Protein AF-A0AA42Y5R4-F1 (afdb_monomer_lite)

Foldseek 3Di:
DDPPPQDAQDDQDPLLVLLLQCLLVPDDLVRSCVVVVHDSVVSVVSLVSNQNNADDDDDSSVSSNVCCVVPVVPVPDDPDDD

Sequence (82 aa):
MSESRVAPNEPFTIMEQLVAILVGRGHEYPEIATRLDVKKSTIKFHAENAAAKLPGTDAPRMKLQIWWRGAGREILAPPSKR

Radius of gyration: 13.28 Å; chains: 1; bounding box: 33×44×27 Å

Structure (mmCIF, N/CA/C/O backbone):
data_AF-A0AA42Y5R4-F1
#
_entry.id   AF-A0AA42Y5R4-F1
#
loop_
_atom_site.group_PDB
_atom_site.id
_atom_site.type_symbol
_atom_site.label_atom_id
_atom_site.label_alt_id
_atom_site.label_comp_id
_atom_site.label_asym_id
_atom_site.label_entity_id
_atom_site.label_seq_id
_atom_site.pdbx_PDB_ins_code
_atom_site.Cartn_x
_atom_site.Cartn_y
_atom_site.Cartn_z
_atom_site.occupancy
_atom_site.B_iso_or_equiv
_atom_site.auth_seq_id
_atom_site.auth_comp_id
_atom_site.auth_asym_id
_atom_site.auth_atom_id
_atom_site.pdbx_PDB_model_num
ATOM 1 N N . MET A 1 1 ? 7.548 23.402 -0.936 1.00 36.31 1 MET A N 1
ATOM 2 C CA . MET A 1 1 ? 6.930 22.061 -0.951 1.00 36.31 1 MET A CA 1
ATOM 3 C C . MET A 1 1 ? 7.815 21.187 -1.818 1.00 36.31 1 MET A C 1
ATOM 5 O O . MET A 1 1 ? 7.839 21.401 -3.019 1.00 36.31 1 MET A O 1
ATOM 9 N N . SER A 1 2 ? 8.646 20.334 -1.220 1.00 41.25 2 SER A N 1
ATOM 10 C CA . SER A 1 2 ? 9.605 19.524 -1.978 1.00 41.25 2 SER A CA 1
ATOM 11 C C . SER A 1 2 ? 8.885 18.315 -2.568 1.00 41.25 2 SER A C 1
ATOM 13 O O . SER A 1 2 ? 8.445 17.437 -1.828 1.00 41.25 2 SER A O 1
ATOM 15 N N . GLU A 1 3 ? 8.736 18.295 -3.891 1.00 45.62 3 GLU A N 1
ATOM 16 C CA . GLU A 1 3 ? 8.304 17.125 -4.654 1.00 45.62 3 GLU A CA 1
ATOM 17 C C . GLU A 1 3 ? 9.309 15.992 -4.415 1.00 45.62 3 GLU A C 1
ATOM 19 O O . GLU A 1 3 ? 10.380 15.953 -5.021 1.00 45.62 3 GLU A O 1
ATOM 24 N N . SER A 1 4 ? 9.000 15.075 -3.496 1.00 49.78 4 SER A N 1
ATOM 25 C CA . SER A 1 4 ? 9.742 13.818 -3.406 1.00 49.78 4 SER A CA 1
ATOM 26 C C . SER A 1 4 ? 9.429 13.015 -4.664 1.00 49.78 4 SER A C 1
ATOM 28 O O . SER A 1 4 ? 8.373 12.394 -4.774 1.00 49.78 4 SER A O 1
ATOM 30 N N . ARG A 1 5 ? 10.325 13.094 -5.651 1.00 62.12 5 ARG A N 1
ATOM 31 C CA . ARG A 1 5 ? 10.305 12.246 -6.843 1.00 62.12 5 ARG A CA 1
ATOM 32 C C . ARG A 1 5 ? 10.621 10.824 -6.395 1.00 62.12 5 ARG A C 1
ATOM 34 O O . ARG A 1 5 ? 11.782 10.494 -6.191 1.00 62.12 5 ARG A O 1
ATOM 41 N N . VAL A 1 6 ? 9.581 10.018 -6.199 1.00 66.06 6 VAL A N 1
ATOM 42 C CA . VAL A 1 6 ? 9.715 8.596 -5.868 1.00 66.06 6 VAL A CA 1
ATOM 43 C C . VAL A 1 6 ? 10.535 7.914 -6.962 1.00 66.06 6 VAL A C 1
ATOM 45 O O . VAL A 1 6 ? 10.138 7.926 -8.129 1.00 66.06 6 VAL A O 1
ATOM 48 N N . ALA A 1 7 ? 11.684 7.349 -6.594 1.00 66.12 7 ALA A N 1
ATOM 49 C CA . ALA A 1 7 ? 12.557 6.658 -7.532 1.00 66.12 7 ALA A CA 1
ATOM 50 C C . ALA A 1 7 ? 12.241 5.148 -7.562 1.00 66.12 7 ALA A C 1
ATOM 52 O O . ALA A 1 7 ? 11.973 4.552 -6.513 1.00 66.12 7 ALA A O 1
ATOM 53 N N . PRO A 1 8 ? 12.296 4.490 -8.735 1.00 66.12 8 PRO A N 1
ATOM 54 C CA . PRO A 1 8 ? 12.235 3.032 -8.809 1.00 66.12 8 PRO A CA 1
ATOM 55 C C . PRO A 1 8 ? 13.336 2.395 -7.944 1.00 66.12 8 PRO A C 1
ATOM 57 O O . PRO A 1 8 ? 14.474 2.862 -7.967 1.00 66.12 8 PRO A O 1
ATOM 60 N N . ASN A 1 9 ? 13.019 1.316 -7.219 1.00 73.19 9 ASN A N 1
ATOM 61 C CA . ASN A 1 9 ? 13.929 0.596 -6.306 1.00 73.19 9 ASN A CA 1
ATOM 62 C C . ASN A 1 9 ? 14.384 1.357 -5.045 1.00 73.19 9 ASN A C 1
ATOM 64 O O . ASN A 1 9 ? 15.281 0.894 -4.340 1.00 73.19 9 ASN A O 1
ATOM 68 N N . GLU A 1 10 ? 13.773 2.496 -4.721 1.00 83.19 10 GLU A N 1
ATOM 69 C CA . GLU A 1 10 ? 13.960 3.114 -3.409 1.00 83.19 10 GLU A CA 1
ATOM 70 C C . GLU A 1 10 ? 13.330 2.238 -2.302 1.00 83.19 10 GLU A C 1
ATOM 72 O O . GLU A 1 10 ? 12.266 1.648 -2.522 1.00 83.19 10 GLU A O 1
ATOM 77 N N . PRO A 1 11 ? 13.927 2.155 -1.096 1.00 88.38 11 PRO A N 1
ATOM 78 C CA . PRO A 1 11 ? 13.310 1.468 0.035 1.00 88.38 11 PRO A CA 1
ATOM 79 C C . PRO A 1 11 ? 11.926 2.029 0.386 1.00 88.38 11 PRO A C 1
ATOM 81 O O . PRO A 1 11 ? 11.659 3.224 0.235 1.00 88.38 11 PRO A O 1
ATOM 84 N N . PHE A 1 12 ? 11.041 1.181 0.912 1.00 89.62 12 PHE A N 1
ATOM 85 C CA . PHE A 1 12 ? 9.770 1.652 1.461 1.00 89.62 12 PHE A CA 1
ATOM 86 C C . PHE A 1 12 ? 9.982 2.457 2.741 1.00 89.62 12 PHE A C 1
ATOM 88 O O . PHE A 1 12 ? 10.749 2.070 3.622 1.00 89.62 12 PHE A O 1
ATOM 95 N N . THR A 1 13 ? 9.226 3.543 2.878 1.00 93.25 13 THR A N 1
ATOM 96 C CA . THR A 1 13 ? 8.979 4.137 4.194 1.00 93.25 13 THR A CA 1
ATOM 97 C C . THR A 1 13 ? 8.110 3.198 5.034 1.00 93.25 13 THR A C 1
ATOM 99 O O . THR A 1 13 ? 7.426 2.319 4.505 1.00 93.25 13 THR A O 1
ATOM 102 N N . ILE A 1 14 ? 8.071 3.415 6.352 1.00 92.62 14 ILE A N 1
ATOM 103 C CA . ILE A 1 14 ? 7.238 2.615 7.267 1.00 92.62 14 ILE A CA 1
ATOM 104 C C . ILE A 1 14 ? 5.764 2.631 6.828 1.00 92.62 14 ILE A C 1
ATOM 106 O O . ILE A 1 14 ? 5.119 1.586 6.777 1.00 92.62 14 ILE A O 1
ATOM 110 N N . MET A 1 15 ? 5.234 3.799 6.449 1.00 93.81 15 MET A N 1
ATOM 111 C CA . MET A 1 15 ? 3.838 3.930 6.017 1.00 93.81 15 MET A CA 1
ATOM 112 C C . MET A 1 15 ? 3.564 3.226 4.687 1.00 93.81 15 MET A C 1
ATOM 114 O O . MET A 1 15 ? 2.561 2.528 4.560 1.00 93.81 15 MET A O 1
ATOM 118 N N . GLU A 1 16 ? 4.459 3.364 3.708 1.00 94.69 16 GLU A N 1
ATOM 119 C CA . GLU A 1 16 ? 4.362 2.650 2.429 1.00 94.69 16 GLU A CA 1
ATOM 120 C C . GLU A 1 16 ? 4.386 1.136 2.634 1.00 94.69 16 GLU A C 1
ATOM 122 O O . GLU A 1 16 ? 3.571 0.429 2.046 1.00 94.69 16 GLU A O 1
ATOM 127 N N . GLN A 1 17 ? 5.262 0.644 3.514 1.00 93.38 17 GLN A N 1
ATOM 128 C CA . GLN A 1 17 ? 5.361 -0.774 3.836 1.00 93.38 17 GLN A CA 1
ATOM 129 C C . GLN A 1 17 ? 4.085 -1.290 4.512 1.00 93.38 17 GLN A C 1
ATOM 131 O O . GLN A 1 17 ? 3.543 -2.312 4.094 1.00 93.38 17 GLN A O 1
ATOM 136 N N . LEU A 1 18 ? 3.562 -0.580 5.518 1.00 95.19 18 LEU A N 1
ATOM 137 C CA . LEU A 1 18 ? 2.315 -0.95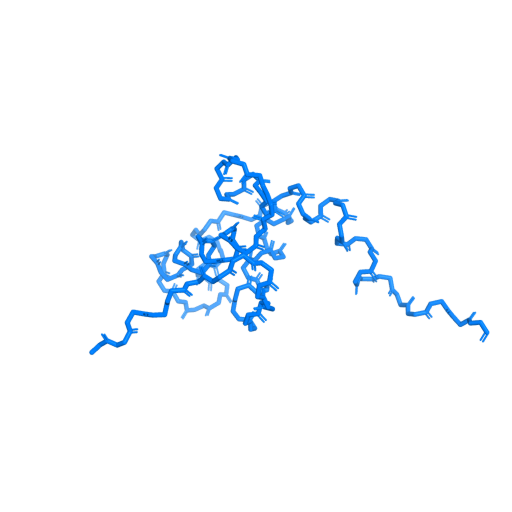5 6.194 1.00 95.19 18 LEU A CA 1
ATOM 138 C C . LEU A 1 18 ? 1.135 -1.013 5.216 1.00 95.19 18 LEU A C 1
ATOM 140 O O . LEU A 1 18 ? 0.374 -1.984 5.218 1.00 95.19 18 LEU A O 1
ATOM 144 N N . VAL A 1 19 ? 1.004 -0.005 4.350 1.00 96.12 19 VAL A N 1
ATOM 145 C CA . VAL A 1 19 ? -0.046 0.036 3.326 1.00 96.12 19 VAL A CA 1
ATOM 146 C C . VAL A 1 19 ? 0.137 -1.095 2.314 1.00 96.12 19 VAL A C 1
ATOM 148 O O . VAL A 1 19 ? -0.825 -1.810 2.040 1.00 96.12 19 VAL A O 1
ATOM 151 N N . ALA A 1 20 ? 1.354 -1.323 1.814 1.00 94.19 20 ALA A N 1
ATOM 152 C CA . ALA A 1 20 ? 1.664 -2.409 0.885 1.00 94.19 20 ALA A CA 1
ATOM 153 C C . ALA A 1 20 ? 1.277 -3.785 1.447 1.00 94.19 20 ALA A C 1
ATOM 155 O O . ALA A 1 20 ? 0.640 -4.577 0.753 1.00 94.19 20 ALA A O 1
ATOM 156 N N . ILE A 1 21 ? 1.599 -4.047 2.719 1.00 93.75 21 ILE A N 1
ATOM 157 C CA . ILE A 1 21 ? 1.255 -5.295 3.414 1.00 93.75 21 ILE A CA 1
ATOM 158 C C . ILE A 1 21 ? -0.263 -5.468 3.513 1.00 93.75 21 ILE A C 1
ATOM 160 O O . ILE A 1 21 ? -0.788 -6.537 3.200 1.00 93.75 21 ILE A O 1
ATOM 164 N N . LEU A 1 22 ? -0.986 -4.435 3.953 1.00 95.69 22 LEU A N 1
ATOM 165 C CA . LEU A 1 22 ? -2.435 -4.524 4.148 1.00 95.69 22 LEU A CA 1
ATOM 166 C C . LEU A 1 22 ? -3.180 -4.683 2.816 1.00 95.69 22 LEU A C 1
ATOM 168 O O . LEU A 1 2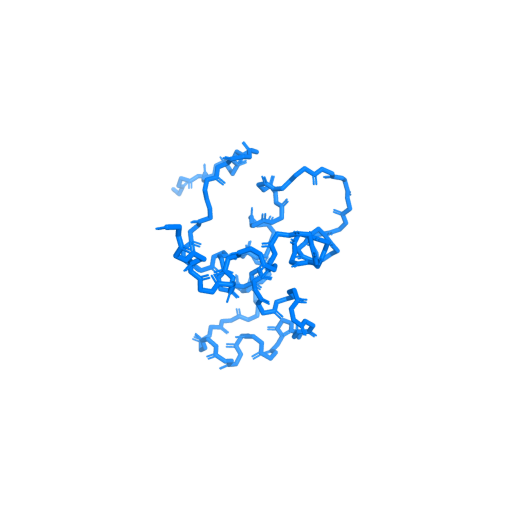2 ? -4.074 -5.523 2.715 1.00 95.69 22 LEU A O 1
ATOM 172 N N . VAL A 1 23 ? -2.761 -3.959 1.775 1.00 95.50 23 VAL A N 1
ATOM 173 C CA . VAL A 1 23 ? -3.283 -4.129 0.410 1.00 95.50 23 VAL A CA 1
ATOM 174 C C . VAL A 1 23 ? -2.975 -5.526 -0.125 1.00 95.50 23 VAL A C 1
ATOM 176 O O . VAL A 1 23 ? -3.846 -6.177 -0.707 1.00 95.50 23 VAL A O 1
ATOM 179 N N . GLY A 1 24 ? -1.756 -6.016 0.107 1.00 92.62 24 GLY A N 1
ATOM 180 C CA . GLY A 1 24 ? -1.331 -7.363 -0.261 1.00 92.62 24 GLY A CA 1
ATOM 181 C C . GLY A 1 24 ? -2.177 -8.463 0.382 1.00 92.62 24 GLY A C 1
ATOM 182 O O . GLY A 1 24 ? -2.484 -9.467 -0.261 1.00 92.62 24 GLY A O 1
ATOM 183 N N . ARG A 1 25 ? -2.624 -8.241 1.624 1.00 91.81 25 ARG A N 1
ATOM 184 C CA . ARG A 1 25 ? -3.561 -9.110 2.359 1.00 91.81 25 ARG A CA 1
ATOM 185 C C . ARG A 1 25 ? -5.021 -8.979 1.915 1.00 91.81 25 ARG A C 1
ATOM 187 O O . ARG A 1 25 ? -5.853 -9.745 2.386 1.00 91.81 25 ARG A O 1
ATOM 194 N N . GLY A 1 26 ? -5.326 -8.056 1.006 1.00 95.00 26 GLY A N 1
ATOM 195 C CA . GLY A 1 26 ? -6.659 -7.879 0.434 1.00 95.00 26 GLY A CA 1
ATOM 196 C C . GLY A 1 26 ? -7.519 -6.809 1.103 1.00 95.00 26 GLY A C 1
ATOM 197 O O . GLY A 1 26 ? -8.674 -6.677 0.714 1.00 95.00 26 GLY A O 1
ATOM 198 N N . HIS A 1 27 ? -6.984 -6.029 2.048 1.00 96.44 27 HIS A N 1
ATOM 199 C CA . HIS A 1 27 ? -7.742 -4.947 2.67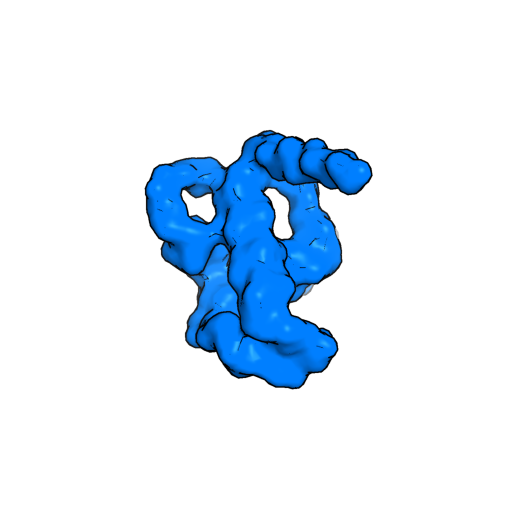8 1.00 96.44 27 HIS A CA 1
ATOM 200 C C . HIS A 1 27 ? -8.022 -3.793 1.711 1.00 96.44 27 HIS A C 1
ATOM 202 O O . HIS A 1 27 ? -7.177 -3.410 0.893 1.00 96.44 27 HIS A O 1
ATOM 208 N N . GLU A 1 28 ? -9.203 -3.197 1.850 1.00 96.31 28 GLU A N 1
ATOM 209 C CA . GLU A 1 28 ? -9.622 -2.032 1.076 1.00 96.31 28 GLU A CA 1
ATOM 210 C C . GLU A 1 28 ? -9.069 -0.726 1.671 1.00 96.31 28 GLU A C 1
ATOM 212 O O . GLU A 1 28 ? -8.893 -0.592 2.880 1.00 96.31 28 GLU A O 1
ATOM 217 N N . TYR A 1 29 ? -8.835 0.300 0.844 1.00 96.38 29 TYR A N 1
ATOM 218 C CA . TYR A 1 29 ? -8.281 1.580 1.327 1.00 96.38 29 TYR A CA 1
ATOM 219 C C . TYR A 1 29 ? -9.093 2.245 2.454 1.00 96.38 29 TYR A C 1
ATOM 221 O O . TYR A 1 29 ? -8.462 2.805 3.349 1.00 96.38 29 TYR A O 1
ATOM 229 N N . PRO A 1 30 ? -10.444 2.220 2.459 1.00 97.75 30 PRO A N 1
ATOM 230 C CA . PRO A 1 30 ? -11.223 2.700 3.600 1.00 97.75 30 PRO A CA 1
ATOM 231 C C . PRO A 1 30 ? -10.940 1.921 4.891 1.00 97.75 30 PRO A C 1
ATOM 233 O O . PRO A 1 30 ? -10.781 2.536 5.936 1.00 97.75 30 PRO A O 1
ATOM 236 N N . GLU A 1 31 ? -10.805 0.595 4.822 1.00 97.50 31 GLU A N 1
ATOM 237 C CA . GLU A 1 31 ? -10.518 -0.244 5.995 1.00 97.50 31 GLU A CA 1
ATOM 238 C C . GLU A 1 31 ? -9.124 0.046 6.556 1.00 97.50 31 GLU A C 1
ATOM 240 O O . GLU A 1 31 ? -8.938 0.170 7.765 1.00 97.50 31 GLU A O 1
ATOM 245 N N . ILE A 1 32 ? -8.140 0.200 5.667 1.00 97.38 32 ILE A N 1
ATOM 246 C CA . ILE A 1 32 ? -6.765 0.556 6.030 1.00 97.38 32 ILE A CA 1
ATOM 247 C C . ILE A 1 32 ? -6.727 1.949 6.663 1.00 97.38 32 ILE A C 1
ATOM 249 O O . ILE A 1 32 ? -6.051 2.145 7.669 1.00 97.38 32 ILE A O 1
ATOM 253 N N . ALA A 1 33 ? -7.465 2.903 6.095 1.00 97.75 33 ALA A N 1
ATOM 254 C CA . ALA A 1 33 ? -7.567 4.266 6.602 1.00 97.75 33 ALA A CA 1
ATOM 255 C C . ALA A 1 33 ? -8.121 4.288 8.032 1.00 97.75 33 ALA A C 1
ATOM 257 O O . ALA A 1 33 ? -7.519 4.903 8.906 1.00 97.75 33 ALA A O 1
ATOM 258 N N . THR A 1 34 ? -9.201 3.543 8.285 1.00 97.88 34 THR A N 1
ATOM 259 C CA . THR A 1 34 ? -9.756 3.364 9.633 1.00 97.88 34 THR A CA 1
ATOM 260 C C . THR A 1 34 ? -8.762 2.684 10.571 1.00 97.88 34 THR A C 1
ATOM 262 O O . THR A 1 34 ? -8.605 3.112 11.708 1.00 97.88 34 THR A O 1
ATOM 265 N N . ARG A 1 35 ? -8.054 1.647 10.108 1.00 96.75 35 ARG A N 1
ATOM 266 C CA . ARG A 1 35 ? -7.093 0.898 10.933 1.00 96.75 35 ARG A CA 1
ATOM 267 C C . ARG A 1 35 ? -5.876 1.727 11.348 1.00 96.75 35 ARG A C 1
ATOM 269 O O . ARG A 1 35 ? -5.329 1.492 12.419 1.00 96.75 35 ARG A O 1
ATOM 276 N N . LEU A 1 36 ? -5.426 2.628 10.479 1.00 95.25 36 LEU A N 1
ATOM 277 C CA . LEU A 1 36 ? -4.238 3.457 10.690 1.00 95.25 36 LEU A CA 1
ATOM 278 C C . LEU A 1 36 ? -4.572 4.870 11.190 1.00 95.25 36 LEU A C 1
ATOM 280 O O . LEU A 1 36 ? -3.657 5.674 11.321 1.00 95.25 36 LEU A O 1
ATOM 284 N N . ASP A 1 37 ? -5.850 5.163 11.442 1.00 96.81 37 ASP A N 1
ATOM 285 C CA . ASP A 1 37 ? -6.357 6.477 11.858 1.00 96.81 37 ASP A CA 1
ATOM 286 C C . ASP A 1 37 ? -5.880 7.636 10.959 1.00 96.81 37 ASP A C 1
ATOM 288 O O . ASP A 1 37 ? -5.364 8.664 11.395 1.00 96.81 37 ASP A O 1
ATOM 292 N N . VAL A 1 38 ? -6.020 7.456 9.642 1.00 96.62 38 VAL A N 1
ATOM 293 C CA . VAL A 1 38 ? -5.647 8.462 8.634 1.00 96.62 38 VAL A CA 1
ATOM 294 C C . VAL A 1 38 ? -6.707 8.583 7.546 1.00 96.62 38 VAL A C 1
ATOM 296 O O . VAL A 1 38 ? -7.571 7.729 7.374 1.00 96.62 38 VAL A O 1
ATOM 299 N N . LYS A 1 39 ? -6.642 9.649 6.742 1.00 97.31 39 LYS A N 1
ATOM 300 C CA . LYS A 1 39 ? -7.567 9.839 5.615 1.00 97.31 39 LYS A CA 1
ATOM 301 C C . LYS A 1 39 ? -7.336 8.787 4.525 1.00 97.31 39 LYS A C 1
ATOM 303 O O . LYS A 1 39 ? -6.200 8.481 4.166 1.00 97.31 39 LYS A O 1
ATOM 308 N N . LYS A 1 40 ? -8.417 8.337 3.877 1.00 97.25 40 LYS A N 1
ATOM 309 C CA . LYS A 1 40 ? -8.363 7.454 2.691 1.00 97.25 40 LYS A CA 1
ATOM 310 C C . LYS A 1 40 ? -7.445 7.996 1.586 1.00 97.25 40 LYS A C 1
ATOM 312 O O . LYS A 1 40 ? -6.752 7.222 0.931 1.00 97.25 40 LYS A O 1
ATOM 317 N N . SER A 1 41 ? -7.427 9.313 1.375 1.00 96.94 41 SER A N 1
ATOM 318 C CA . SER A 1 41 ? -6.541 9.960 0.397 1.00 96.94 41 SER A CA 1
ATOM 319 C C . SER A 1 41 ? -5.060 9.765 0.733 1.00 96.94 41 SER A C 1
ATOM 321 O O . SER A 1 41 ? -4.261 9.551 -0.171 1.00 96.94 41 SER A O 1
ATOM 323 N N . THR A 1 42 ? -4.707 9.768 2.020 1.00 96.69 42 THR A N 1
ATOM 324 C CA . THR A 1 42 ? -3.347 9.500 2.506 1.00 96.69 42 THR A CA 1
ATOM 325 C C . THR A 1 42 ? -2.947 8.051 2.238 1.00 96.69 42 THR A C 1
ATOM 327 O O . THR A 1 42 ? -1.849 7.797 1.755 1.00 96.69 42 THR A O 1
ATOM 330 N N . ILE A 1 43 ? -3.861 7.096 2.453 1.00 97.56 43 ILE A N 1
ATOM 331 C CA . ILE A 1 43 ? -3.625 5.685 2.101 1.00 97.56 43 ILE A CA 1
ATOM 332 C C . ILE A 1 43 ? -3.394 5.517 0.602 1.00 97.56 43 ILE A C 1
ATOM 334 O O . ILE A 1 43 ? -2.450 4.839 0.204 1.00 97.56 43 ILE A O 1
ATOM 338 N N . LYS A 1 44 ? -4.222 6.159 -0.231 1.00 96.88 44 LYS A N 1
ATOM 339 C CA . LYS A 1 44 ? -4.060 6.123 -1.688 1.00 96.88 44 LYS A CA 1
ATOM 340 C C . LYS A 1 44 ? -2.680 6.646 -2.104 1.00 96.88 44 LYS A C 1
ATOM 342 O O . LYS A 1 44 ? -2.005 5.974 -2.873 1.00 96.88 44 LYS A O 1
ATOM 347 N N . PHE A 1 45 ? -2.254 7.777 -1.545 1.00 96.75 45 PHE A N 1
ATOM 348 C CA . PHE A 1 45 ? -0.940 8.363 -1.814 1.00 96.75 45 PHE A CA 1
ATOM 349 C C . PHE A 1 45 ? 0.212 7.417 -1.439 1.00 96.75 45 PHE A C 1
ATOM 351 O O . PHE A 1 45 ? 1.088 7.152 -2.257 1.00 96.75 45 PHE A O 1
ATOM 358 N N . HIS A 1 46 ? 0.189 6.833 -0.236 1.00 96.38 46 HIS A N 1
ATOM 359 C CA . HIS A 1 46 ? 1.217 5.869 0.167 1.00 96.38 46 HIS A CA 1
ATOM 360 C C . HIS A 1 46 ? 1.206 4.597 -0.689 1.00 96.38 46 HIS A C 1
ATOM 362 O O . HIS A 1 46 ? 2.271 4.067 -0.994 1.00 96.38 46 HIS A O 1
ATOM 368 N N . ALA A 1 47 ? 0.034 4.118 -1.112 1.00 96.38 47 ALA A N 1
ATOM 369 C CA . ALA A 1 47 ? -0.067 2.974 -2.015 1.00 96.38 47 ALA A CA 1
ATOM 370 C C . ALA A 1 47 ? 0.515 3.283 -3.405 1.00 96.38 47 ALA A C 1
ATOM 372 O O . ALA A 1 47 ? 1.190 2.436 -3.986 1.00 96.38 47 ALA A O 1
ATOM 373 N N . GLU A 1 48 ? 0.279 4.486 -3.934 1.00 96.00 48 GLU A N 1
ATOM 374 C CA . GLU A 1 48 ? 0.839 4.947 -5.210 1.00 96.00 48 GLU A CA 1
ATOM 375 C C . GLU A 1 48 ? 2.364 5.071 -5.139 1.00 96.00 48 GLU A C 1
ATOM 377 O O . GLU A 1 48 ? 3.052 4.533 -6.006 1.00 96.00 48 GLU A O 1
ATOM 382 N N . ASN A 1 49 ? 2.901 5.667 -4.071 1.00 95.50 49 ASN A N 1
ATOM 383 C CA . ASN A 1 49 ? 4.349 5.754 -3.868 1.00 95.50 49 ASN A CA 1
ATOM 384 C C . ASN A 1 49 ? 4.990 4.371 -3.703 1.00 95.50 49 ASN A C 1
ATOM 386 O O . ASN A 1 49 ? 6.000 4.076 -4.339 1.00 95.50 49 ASN A O 1
ATOM 390 N N . ALA A 1 50 ? 4.386 3.492 -2.897 1.00 94.25 50 ALA A N 1
ATOM 391 C CA . ALA A 1 50 ? 4.860 2.121 -2.738 1.00 94.25 50 ALA A CA 1
ATOM 392 C C . ALA A 1 50 ? 4.852 1.373 -4.082 1.00 94.25 50 ALA A C 1
ATOM 394 O O . ALA A 1 50 ? 5.818 0.706 -4.440 1.00 94.25 50 ALA A O 1
ATOM 395 N N . ALA A 1 51 ? 3.793 1.522 -4.879 1.00 94.31 51 ALA A N 1
ATOM 396 C CA . ALA A 1 51 ? 3.714 0.888 -6.187 1.00 94.31 51 ALA A CA 1
ATOM 397 C C . ALA A 1 51 ? 4.705 1.469 -7.206 1.00 94.31 51 ALA A C 1
ATOM 399 O O . ALA A 1 51 ? 5.197 0.722 -8.050 1.00 94.31 51 ALA A O 1
ATOM 400 N N . ALA A 1 52 ? 5.018 2.765 -7.151 1.00 94.44 52 ALA A N 1
ATOM 401 C CA . ALA A 1 52 ? 5.997 3.396 -8.039 1.00 94.44 52 ALA A CA 1
ATOM 402 C C . ALA A 1 52 ? 7.423 2.854 -7.830 1.00 94.44 52 ALA A C 1
ATOM 404 O O . ALA A 1 52 ? 8.208 2.810 -8.774 1.00 94.44 52 ALA A O 1
ATOM 405 N N . LYS A 1 53 ? 7.734 2.373 -6.620 1.00 91.50 53 LYS A N 1
ATOM 406 C CA . LYS A 1 53 ? 9.025 1.749 -6.282 1.00 91.50 53 LYS A CA 1
ATOM 407 C C . LYS A 1 53 ? 9.168 0.320 -6.817 1.00 91.50 53 LYS A C 1
ATOM 409 O O . LYS A 1 53 ? 10.285 -0.184 -6.899 1.00 91.50 53 LYS A O 1
ATOM 414 N N . LEU A 1 54 ? 8.061 -0.325 -7.190 1.00 88.62 54 LEU A N 1
ATOM 415 C CA . LEU A 1 54 ? 8.032 -1.689 -7.724 1.00 88.62 54 LEU A CA 1
ATOM 416 C C . LEU A 1 54 ? 8.163 -1.703 -9.259 1.00 88.62 54 LEU A C 1
ATOM 418 O O . LEU A 1 54 ? 7.680 -0.780 -9.918 1.00 88.62 54 LEU A O 1
ATOM 422 N N . PRO A 1 55 ? 8.737 -2.757 -9.867 1.00 86.25 55 PRO A N 1
ATOM 423 C CA . PRO A 1 55 ? 8.753 -2.911 -11.322 1.00 86.25 55 PRO A CA 1
ATOM 424 C C . PRO A 1 55 ? 7.348 -3.189 -11.886 1.00 86.25 55 PRO A C 1
ATOM 426 O O . PRO A 1 55 ? 6.444 -3.606 -11.161 1.00 86.25 55 PRO A O 1
ATOM 429 N N . GLY A 1 56 ? 7.169 -2.975 -13.192 1.00 85.81 56 GLY A N 1
ATOM 430 C CA . GLY A 1 56 ? 5.925 -3.271 -13.917 1.00 85.81 56 GLY A CA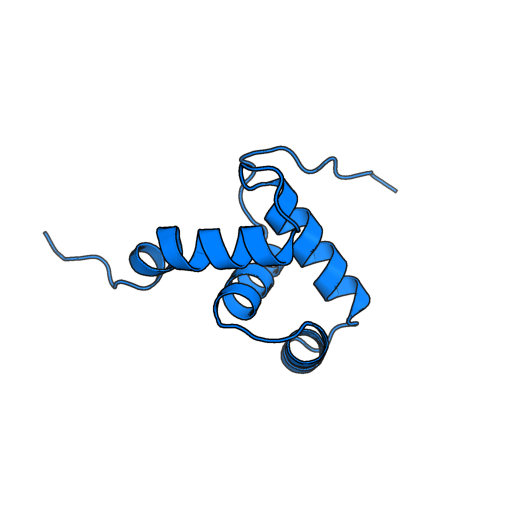 1
ATOM 431 C C . GLY A 1 56 ? 4.997 -2.068 -14.122 1.00 85.81 56 GLY A C 1
ATOM 432 O O . GLY A 1 56 ? 5.141 -1.022 -13.480 1.00 85.81 56 GLY A O 1
ATOM 433 N N . THR A 1 57 ? 4.043 -2.233 -15.040 1.00 88.06 57 THR A N 1
ATOM 434 C CA . THR A 1 57 ? 3.106 -1.195 -15.517 1.00 88.06 57 THR A CA 1
ATOM 435 C C . THR A 1 57 ? 1.674 -1.380 -15.009 1.00 88.06 57 THR A C 1
ATOM 437 O O . THR A 1 57 ? 0.791 -0.608 -15.376 1.00 88.06 57 THR A O 1
ATOM 440 N N . ASP A 1 58 ? 1.433 -2.384 -14.161 1.00 92.06 58 ASP A N 1
ATOM 441 C CA . ASP A 1 58 ? 0.114 -2.645 -13.593 1.00 92.06 58 ASP A CA 1
ATOM 442 C C . ASP A 1 58 ? -0.378 -1.502 -12.693 1.00 92.06 58 ASP A C 1
ATOM 444 O O . ASP A 1 58 ? 0.387 -0.677 -12.184 1.00 92.06 58 ASP A O 1
ATOM 448 N N . ALA A 1 59 ? -1.685 -1.495 -12.429 1.00 93.44 59 ALA A N 1
ATOM 449 C CA . ALA A 1 59 ? -2.281 -0.564 -11.482 1.00 93.44 59 ALA A CA 1
ATO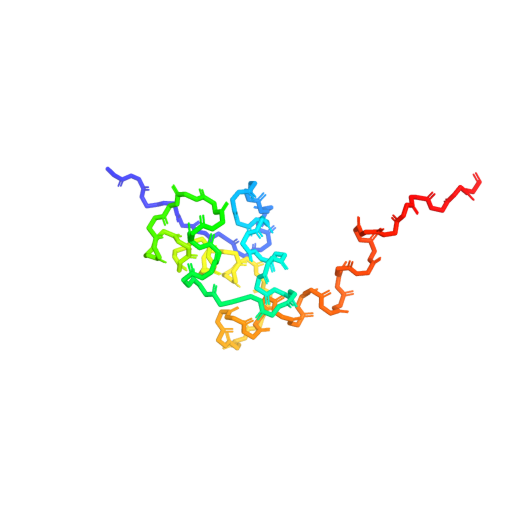M 450 C C . ALA A 1 59 ? -1.654 -0.713 -10.076 1.00 93.44 59 ALA A C 1
ATOM 452 O O . ALA A 1 59 ? -1.351 -1.839 -9.662 1.00 93.44 59 ALA A O 1
ATOM 453 N N . PRO A 1 60 ? -1.540 0.376 -9.283 1.00 92.25 60 PRO A N 1
ATOM 454 C CA . PRO A 1 60 ? -0.836 0.365 -7.999 1.00 92.25 60 PRO A CA 1
ATOM 455 C C . PRO A 1 60 ? -1.223 -0.785 -7.069 1.00 92.25 60 PRO A C 1
ATOM 457 O O . PRO A 1 60 ? -0.371 -1.503 -6.554 1.00 92.25 60 PRO A O 1
ATOM 460 N N . ARG A 1 61 ? -2.529 -1.025 -6.922 1.00 93.88 61 ARG A N 1
ATOM 461 C CA . ARG A 1 61 ? -3.055 -2.106 -6.087 1.00 93.88 61 ARG A CA 1
ATOM 462 C C . ARG A 1 61 ? -2.590 -3.488 -6.546 1.00 93.88 61 ARG A C 1
ATOM 464 O O . ARG A 1 61 ? -2.201 -4.299 -5.712 1.00 93.88 61 ARG A O 1
ATOM 471 N N . MET A 1 62 ? -2.623 -3.745 -7.852 1.00 92.94 62 MET A N 1
ATOM 472 C CA . MET A 1 62 ? -2.199 -5.022 -8.422 1.00 92.94 62 MET A CA 1
ATOM 473 C C . MET A 1 62 ? -0.702 -5.239 -8.191 1.00 92.94 62 MET A C 1
ATOM 475 O O . MET A 1 62 ? -0.312 -6.305 -7.723 1.00 92.94 62 MET A O 1
ATOM 479 N N . LYS A 1 63 ? 0.127 -4.204 -8.395 1.00 93.00 63 LYS A N 1
ATOM 480 C CA . LYS A 1 63 ? 1.573 -4.263 -8.110 1.00 93.00 63 LYS A CA 1
ATOM 481 C C . LYS A 1 63 ? 1.854 -4.659 -6.661 1.00 93.00 63 LYS A C 1
ATOM 483 O O . LYS A 1 63 ? 2.654 -5.558 -6.419 1.00 93.00 63 LYS A O 1
ATOM 488 N N . LEU A 1 64 ? 1.155 -4.047 -5.703 1.00 93.38 64 LEU A N 1
ATOM 489 C CA . LEU A 1 64 ? 1.295 -4.371 -4.277 1.00 93.38 64 LEU A CA 1
ATOM 490 C C . LEU A 1 64 ? 0.824 -5.797 -3.949 1.00 93.38 64 LEU A C 1
ATOM 492 O O . LEU A 1 64 ? 1.461 -6.488 -3.156 1.00 93.38 64 LEU A O 1
ATOM 496 N N . GLN A 1 65 ? -0.252 -6.269 -4.583 1.00 92.75 65 GLN A N 1
ATOM 497 C CA . GLN A 1 65 ? -0.743 -7.642 -4.419 1.00 92.75 65 GLN A CA 1
ATOM 498 C C . GLN A 1 65 ? 0.222 -8.683 -4.998 1.00 92.75 65 GLN A C 1
ATOM 500 O O . GLN A 1 65 ? 0.479 -9.699 -4.351 1.00 92.75 65 GLN A O 1
ATOM 505 N N . ILE A 1 66 ? 0.779 -8.436 -6.187 1.00 89.81 66 ILE A N 1
ATOM 506 C CA . ILE A 1 66 ? 1.792 -9.296 -6.814 1.00 89.81 66 ILE A CA 1
ATOM 507 C C . ILE A 1 66 ? 3.053 -9.324 -5.949 1.00 89.81 66 ILE A C 1
ATOM 509 O O . ILE A 1 66 ? 3.533 -10.407 -5.608 1.00 89.81 66 ILE A O 1
ATOM 513 N N . TRP A 1 67 ? 3.545 -8.154 -5.528 1.00 88.69 67 TRP A N 1
ATOM 514 C CA . TRP A 1 67 ? 4.700 -8.050 -4.638 1.00 88.69 67 TRP A CA 1
ATOM 515 C C . TRP A 1 67 ? 4.479 -8.814 -3.333 1.00 88.69 67 TRP A C 1
ATOM 517 O O . TRP A 1 67 ? 5.333 -9.597 -2.938 1.00 88.69 67 TRP A O 1
ATOM 527 N N . TRP A 1 68 ? 3.314 -8.685 -2.695 1.00 88.50 68 TRP A N 1
ATOM 528 C CA . TRP A 1 68 ? 3.012 -9.435 -1.475 1.00 88.50 68 TRP A CA 1
ATOM 529 C C . TRP A 1 68 ? 2.991 -10.953 -1.697 1.00 88.50 68 TRP A C 1
ATOM 531 O O . TRP A 1 68 ? 3.480 -11.709 -0.859 1.00 88.50 68 TRP A O 1
ATOM 541 N N . ARG A 1 69 ? 2.467 -11.421 -2.836 1.00 83.69 69 ARG A N 1
ATOM 542 C CA . ARG A 1 69 ? 2.440 -12.854 -3.172 1.00 83.69 69 ARG A CA 1
ATOM 543 C C . ARG A 1 69 ? 3.832 -13.424 -3.459 1.00 83.69 69 ARG A C 1
ATOM 545 O O . ARG A 1 69 ? 4.062 -14.586 -3.128 1.00 83.69 69 ARG A O 1
ATOM 552 N N . GLY A 1 70 ? 4.721 -12.627 -4.056 1.00 76.69 70 GLY A N 1
ATOM 553 C CA . GLY A 1 70 ? 6.090 -13.020 -4.408 1.00 76.69 70 GLY A CA 1
ATOM 554 C C . GLY A 1 70 ? 7.117 -12.829 -3.285 1.00 76.69 70 GLY A C 1
ATOM 555 O O . GLY A 1 70 ? 7.895 -13.735 -3.021 1.00 76.69 70 GLY A O 1
ATOM 556 N N . ALA A 1 71 ? 7.097 -11.686 -2.595 1.00 62.12 71 ALA A N 1
ATOM 557 C CA . ALA A 1 71 ? 8.077 -11.284 -1.576 1.00 62.12 71 ALA A CA 1
ATOM 558 C C . ALA A 1 71 ? 7.557 -11.406 -0.129 1.00 62.12 71 ALA A C 1
ATOM 560 O O . ALA A 1 71 ? 8.335 -11.581 0.808 1.00 62.12 71 ALA A O 1
ATOM 561 N N . GLY A 1 72 ? 6.237 -11.359 0.086 1.00 52.28 72 GLY A N 1
ATOM 562 C CA . GLY A 1 72 ? 5.634 -11.398 1.427 1.00 52.28 72 GLY A CA 1
ATOM 563 C C . GLY A 1 72 ? 5.813 -12.727 2.171 1.00 52.28 72 GLY A C 1
ATOM 564 O O . GLY A 1 72 ? 5.629 -12.769 3.387 1.00 52.28 72 GLY A O 1
ATOM 565 N N . ARG A 1 73 ? 6.212 -13.805 1.479 1.00 49.34 73 ARG A N 1
ATOM 566 C CA . ARG A 1 73 ? 6.539 -15.091 2.120 1.00 49.34 73 ARG A CA 1
ATOM 567 C C . ARG A 1 73 ? 7.906 -15.094 2.804 1.00 49.34 73 ARG A C 1
ATOM 569 O O . ARG A 1 73 ? 8.037 -15.751 3.828 1.00 49.34 73 ARG A O 1
ATOM 576 N N . GLU A 1 74 ? 8.890 -14.362 2.285 1.00 47.62 74 GLU A N 1
ATOM 577 C CA . GLU A 1 74 ? 10.243 -14.341 2.865 1.00 47.62 74 GLU A CA 1
ATOM 578 C C . GLU A 1 74 ? 10.356 -13.385 4.057 1.00 47.62 74 GLU A C 1
ATOM 580 O O . GLU A 1 74 ? 11.042 -13.697 5.021 1.00 47.62 74 GLU A O 1
ATOM 585 N N . ILE A 1 75 ? 9.631 -12.260 4.048 1.00 51.53 75 ILE A N 1
ATOM 586 C CA . ILE A 1 75 ? 9.705 -11.247 5.121 1.00 51.53 75 ILE A CA 1
ATOM 587 C C . ILE A 1 75 ? 8.950 -11.685 6.394 1.00 51.53 75 ILE A C 1
ATOM 589 O O . ILE A 1 75 ? 9.276 -11.239 7.492 1.00 51.53 75 ILE A O 1
ATOM 593 N N . LEU A 1 76 ? 7.942 -12.559 6.272 1.00 44.75 76 LEU A N 1
ATOM 594 C CA . LEU A 1 76 ? 7.189 -13.105 7.413 1.00 44.75 76 LEU A CA 1
ATOM 595 C C . LEU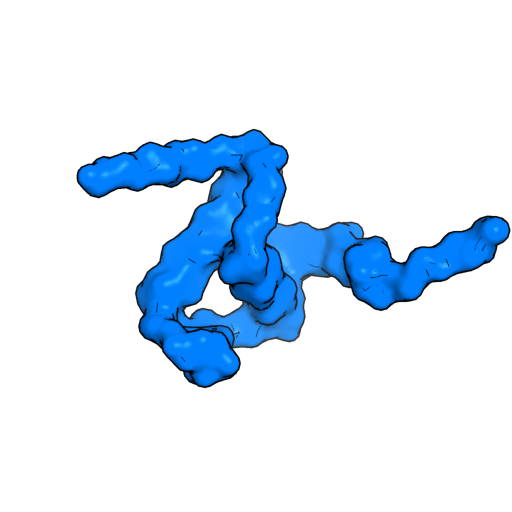 A 1 76 ? 7.667 -14.486 7.875 1.00 44.75 76 LEU A C 1
ATOM 597 O O . LEU A 1 76 ? 7.201 -14.966 8.911 1.00 44.75 76 LEU A O 1
ATOM 601 N N . ALA A 1 77 ? 8.565 -15.138 7.135 1.00 42.50 77 ALA A N 1
ATOM 602 C CA . ALA A 1 77 ? 9.214 -16.338 7.633 1.00 42.50 77 ALA A CA 1
ATOM 603 C C . ALA A 1 77 ? 10.200 -15.919 8.738 1.00 42.50 77 ALA A C 1
ATOM 605 O O . ALA A 1 77 ? 11.045 -15.055 8.492 1.00 42.50 77 ALA A O 1
ATOM 606 N N . PRO A 1 78 ? 10.126 -16.485 9.959 1.00 41.16 78 PRO A N 1
ATOM 607 C CA . PRO A 1 78 ? 11.203 -16.292 10.920 1.00 41.16 78 PRO A CA 1
ATOM 608 C C . PRO A 1 78 ? 12.520 -16.734 10.264 1.00 41.16 78 PRO A C 1
ATOM 610 O O . PRO A 1 78 ? 12.502 -17.692 9.482 1.00 41.16 78 PRO A O 1
ATOM 613 N N . PRO A 1 79 ? 13.654 -16.064 10.547 1.00 43.72 79 PRO A N 1
ATOM 614 C CA . PRO A 1 79 ? 14.927 -16.440 9.954 1.00 43.72 79 PRO A CA 1
ATOM 615 C C . PRO A 1 79 ? 15.174 -17.925 10.222 1.00 43.72 79 PRO A C 1
ATOM 617 O O . PRO A 1 79 ? 15.248 -18.362 11.373 1.00 43.72 79 PRO A O 1
ATOM 620 N N . SER A 1 80 ? 15.251 -18.706 9.144 1.00 50.03 80 SER A N 1
ATOM 621 C CA . SER A 1 80 ? 15.653 -20.105 9.203 1.00 50.03 80 SER A CA 1
ATOM 622 C C . SER A 1 80 ? 17.048 -20.144 9.813 1.00 50.03 80 SER A C 1
ATOM 624 O O . SER A 1 80 ? 18.005 -19.703 9.176 1.00 50.03 80 SER A O 1
ATOM 626 N N . LYS A 1 81 ? 17.164 -20.647 11.046 1.00 46.59 81 LYS A N 1
ATOM 627 C CA . LYS A 1 81 ? 18.460 -20.902 11.679 1.00 46.59 81 LYS A CA 1
ATOM 628 C C . LYS A 1 81 ? 19.249 -21.848 10.763 1.00 46.59 81 LYS A C 1
ATOM 630 O O . LYS A 1 81 ? 18.783 -22.956 10.503 1.00 46.59 81 LYS A O 1
ATOM 635 N N . ARG A 1 82 ? 20.380 -21.380 10.232 1.00 44.06 82 ARG A N 1
ATOM 636 C CA . ARG A 1 82 ? 21.467 -22.249 9.769 1.00 44.06 82 ARG A CA 1
ATOM 637 C C . ARG A 1 82 ? 22.422 -22.471 10.926 1.00 44.06 82 ARG A C 1
ATOM 639 O O . ARG A 1 82 ? 22.584 -21.513 11.716 1.00 44.06 82 ARG A O 1
#

pLDDT: mean 82.71, std 19.31, range [36.31, 97.88]

Secondary structure (DSSP, 8-state):
-----PPTTPPPPHHHHHHHHHHHTT--HHHHHHHTTS-HHHHHHHHHHHHHTSSSSS-HHHHHHHHHHHHHHHHSSPP---